Protein AF-A0A4U9TSH1-F1 (afdb_monomer)

Secondary structure (DSSP, 8-state):
-PPPGGGPPP-S-HHHHHHHHHHHH--TT------SSPPHHHHHHH----

InterPro domains:
  IPR015421 Pyridoxal phosphate-dependent transferase, major domain [G3DSA:3.40.640.10] (1-49)
  IPR015424 Pyridoxal phosphate-dependent transferase [SSF53383] (4-48)

Radius of gyration: 12.72 Å; Cα contacts (8 Å, |Δi|>4): 23; chains: 1; bounding box: 34×32×27 Å

Sequence (50 aa):
MKAQADRILIVSSTQQSLSLCAQVLADADDSVFIENPGYTGAIKAFRRPS

Solvent-accessible surface area (backbone atoms only — not comparable to full-atom values): 3481 Å² total; per-residue (Å²): 138,79,91,53,76,95,77,60,82,90,67,97,42,73,58,55,50,43,35,49,47,34,68,75,74,49,62,94,87,61,86,78,92,74,60,89,87,53,62,65,60,56,57,58,34,67,61,66,82,130

Foldseek 3Di:
DDDDPVNDDDDPDPLVVLLVCLVPPDDLPDDDDADVVGDPSNVVSNNDDD

Organism: Serratia fonticola (NCBI:txid47917)

pLDDT: mean 90.58, std 8.54, range [55.88, 97.25]

Structure (mmCIF, N/CA/C/O backbone):
data_AF-A0A4U9TSH1-F1
#
_entry.id   AF-A0A4U9TSH1-F1
#
loop_
_atom_site.group_PDB
_atom_site.id
_atom_site.type_symbol
_atom_site.label_atom_id
_atom_site.label_alt_id
_atom_site.label_comp_id
_atom_site.label_asy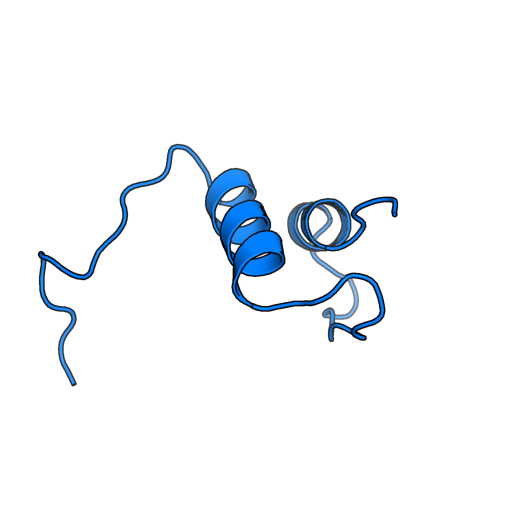m_id
_atom_site.label_entity_id
_atom_site.label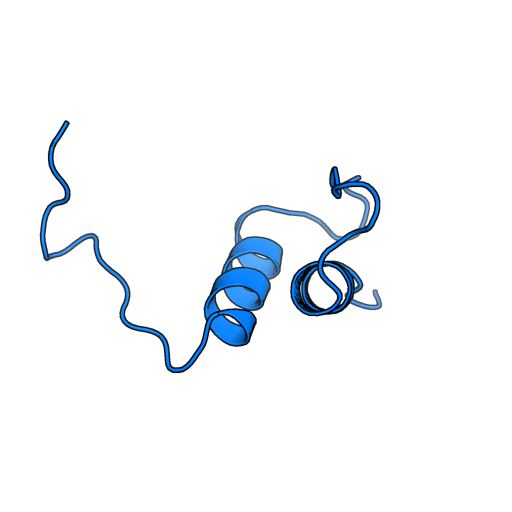_seq_id
_atom_site.pdbx_PDB_ins_code
_atom_site.Cartn_x
_atom_si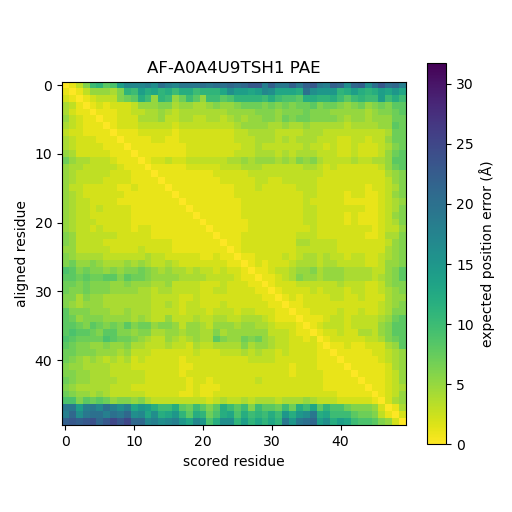te.Cartn_y
_atom_site.Cartn_z
_atom_site.occupancy
_atom_site.B_iso_or_equiv
_atom_site.auth_seq_id
_atom_site.auth_comp_id
_atom_site.auth_asym_id
_atom_site.auth_atom_id
_atom_site.pdbx_PDB_model_num
ATOM 1 N N . MET A 1 1 ? -11.495 21.875 2.726 1.00 71.31 1 MET A N 1
ATOM 2 C CA . MET A 1 1 ? -12.379 20.692 2.834 1.00 71.31 1 MET A CA 1
ATOM 3 C C . MET A 1 1 ? -12.067 19.985 4.150 1.00 71.31 1 MET A C 1
ATOM 5 O O . MET A 1 1 ? -10.890 19.835 4.444 1.00 71.31 1 MET A O 1
ATOM 9 N N . LYS A 1 2 ? -13.069 19.641 4.976 1.00 84.75 2 LYS A N 1
ATOM 10 C CA . LYS A 1 2 ? -12.873 18.855 6.214 1.00 84.75 2 LYS A CA 1
ATOM 11 C C . LYS A 1 2 ? -13.236 17.391 5.951 1.00 84.75 2 LYS A C 1
ATOM 13 O O . LYS A 1 2 ? -14.146 17.143 5.165 1.00 84.75 2 LYS A O 1
ATOM 18 N N . ALA A 1 3 ? -12.561 16.452 6.612 1.00 87.44 3 ALA A N 1
ATOM 19 C CA . ALA A 1 3 ? -12.968 15.049 6.594 1.00 87.44 3 ALA A CA 1
ATOM 20 C C . ALA A 1 3 ? -14.333 14.892 7.289 1.00 87.44 3 ALA A C 1
ATOM 22 O O . ALA A 1 3 ? -14.533 15.427 8.381 1.00 87.44 3 ALA A O 1
ATOM 23 N N . GLN A 1 4 ? -15.266 14.190 6.645 1.00 95.31 4 GLN A N 1
ATOM 24 C CA . GLN A 1 4 ? -16.554 13.808 7.230 1.00 95.31 4 GLN A CA 1
ATOM 25 C C . GLN A 1 4 ? -16.438 12.390 7.792 1.00 95.31 4 GLN A C 1
ATOM 27 O O . GLN A 1 4 ? -15.811 11.538 7.166 1.00 95.31 4 GLN A O 1
ATOM 32 N N . ALA A 1 5 ? -16.999 12.143 8.978 1.00 93.88 5 ALA A N 1
ATOM 33 C CA . ALA A 1 5 ? -16.797 10.885 9.703 1.00 93.88 5 ALA A CA 1
ATOM 34 C C . ALA A 1 5 ? -17.277 9.647 8.921 1.00 93.88 5 ALA A C 1
ATOM 36 O O . ALA A 1 5 ? -16.639 8.602 8.984 1.00 93.88 5 ALA A O 1
ATOM 37 N N . ASP A 1 6 ? -18.343 9.780 8.132 1.00 95.25 6 ASP A N 1
ATOM 38 C CA . ASP A 1 6 ? -18.894 8.743 7.247 1.00 95.25 6 ASP A CA 1
ATOM 39 C C . ASP A 1 6 ? -17.987 8.404 6.048 1.00 95.25 6 ASP A C 1
ATOM 41 O O . ASP A 1 6 ? -18.210 7.410 5.359 1.00 95.25 6 ASP A O 1
ATOM 45 N N . ARG A 1 7 ? -16.956 9.218 5.790 1.00 93.06 7 ARG A N 1
ATOM 46 C CA . ARG A 1 7 ? -15.960 9.026 4.723 1.00 93.06 7 ARG A CA 1
ATOM 47 C C . ARG A 1 7 ? -14.594 8.587 5.250 1.00 93.06 7 ARG A C 1
ATOM 49 O O . ARG A 1 7 ? -13.627 8.587 4.492 1.00 93.06 7 ARG A O 1
ATOM 56 N N . ILE A 1 8 ? -14.500 8.220 6.530 1.00 93.62 8 ILE A N 1
ATOM 57 C CA . ILE A 1 8 ? -13.275 7.706 7.150 1.00 93.62 8 ILE A CA 1
ATOM 58 C C . ILE A 1 8 ? -13.383 6.187 7.273 1.00 93.62 8 ILE A C 1
ATOM 60 O O . ILE A 1 8 ? -14.270 5.671 7.949 1.00 93.62 8 ILE A O 1
ATOM 64 N N . LEU A 1 9 ? -12.445 5.468 6.656 1.00 95.44 9 LEU A N 1
ATOM 65 C CA . LEU A 1 9 ? -12.319 4.023 6.820 1.00 95.44 9 LEU A CA 1
ATOM 66 C C . LEU A 1 9 ? -11.284 3.707 7.904 1.00 95.44 9 LEU A C 1
ATOM 68 O O . LEU A 1 9 ? -10.118 4.085 7.784 1.00 95.44 9 LEU A O 1
ATOM 72 N N . ILE A 1 10 ? -11.702 2.988 8.947 1.00 96.06 10 ILE A N 1
ATOM 73 C CA . ILE A 1 10 ? -10.789 2.456 9.964 1.00 96.06 10 ILE A CA 1
ATOM 74 C C . ILE A 1 10 ? -10.190 1.145 9.453 1.00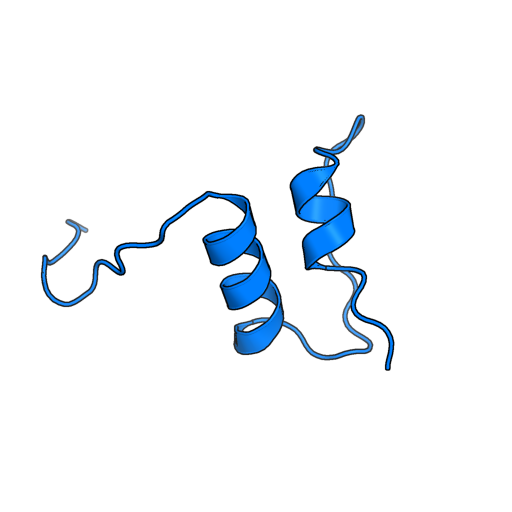 96.06 10 ILE A C 1
ATOM 76 O O . ILE A 1 10 ? -10.917 0.222 9.088 1.00 96.06 10 ILE A O 1
ATOM 80 N N . VAL A 1 11 ? -8.862 1.064 9.450 1.00 97.25 11 VAL A N 1
ATOM 81 C CA . VAL A 1 11 ? -8.090 -0.123 9.058 1.00 97.25 11 VAL A CA 1
ATOM 82 C C . VAL A 1 11 ? -7.211 -0.587 10.214 1.00 97.25 11 VAL A C 1
ATOM 84 O O . VAL A 1 11 ? -6.867 0.196 11.099 1.00 97.25 11 VAL A O 1
ATOM 87 N N . SER A 1 12 ? -6.820 -1.858 10.202 1.00 96.69 12 SER A N 1
ATOM 88 C CA . SER A 1 12 ? -5.965 -2.446 11.238 1.00 96.69 12 SER A CA 1
ATOM 89 C C . SER A 1 12 ? -4.496 -2.030 11.120 1.00 96.69 12 SER A C 1
ATOM 91 O O . SER A 1 12 ? -3.771 -2.066 12.112 1.00 96.69 12 SER A O 1
ATOM 93 N N . SER A 1 13 ? -4.034 -1.640 9.925 1.00 94.81 13 SER A N 1
ATOM 94 C CA . SER A 1 13 ? -2.660 -1.182 9.700 1.00 94.81 13 SER A CA 1
ATOM 95 C C . SER A 1 13 ? -2.503 -0.369 8.412 1.00 94.81 13 SER A C 1
ATOM 97 O O . SER A 1 13 ? -3.325 -0.448 7.496 1.00 94.81 13 SER A O 1
ATOM 99 N N . THR A 1 14 ? -1.376 0.340 8.290 1.00 94.00 14 THR A N 1
ATOM 100 C CA . THR A 1 14 ? -0.963 1.017 7.047 1.00 94.00 14 THR A CA 1
ATOM 101 C C . THR A 1 14 ? -0.811 0.049 5.870 1.00 94.00 14 THR A C 1
ATOM 103 O O . THR A 1 14 ? -1.028 0.413 4.720 1.00 94.00 14 THR A O 1
ATOM 106 N N . GLN A 1 15 ? -0.446 -1.210 6.124 1.00 94.56 15 GLN A N 1
ATOM 107 C CA . GLN A 1 15 ? -0.330 -2.207 5.055 1.00 94.56 15 GLN A CA 1
ATOM 108 C C . GLN A 1 15 ? -1.706 -2.547 4.476 1.00 94.56 15 GLN A C 1
ATOM 110 O O . GLN A 1 15 ? -1.837 -2.691 3.260 1.00 94.56 15 GLN A O 1
ATOM 115 N N . GLN A 1 16 ? -2.735 -2.628 5.326 1.00 95.94 16 GLN A N 1
ATOM 116 C CA . GLN A 1 16 ? -4.105 -2.850 4.876 1.00 95.94 16 GLN A CA 1
ATOM 117 C C . GLN A 1 16 ? -4.627 -1.652 4.073 1.00 95.94 16 GLN A C 1
ATOM 119 O O . GLN A 1 16 ? -5.206 -1.866 3.011 1.00 95.94 16 GLN A O 1
ATOM 124 N N . SER A 1 17 ? -4.391 -0.408 4.517 1.00 96.62 17 SER A N 1
ATOM 125 C CA . SER A 1 17 ? -4.819 0.767 3.739 1.00 96.62 17 SER A CA 1
ATOM 126 C C . SER A 1 17 ? -4.143 0.833 2.372 1.00 96.62 17 SER A C 1
ATOM 128 O O . SER A 1 17 ? -4.828 1.038 1.377 1.00 96.62 17 SER A O 1
ATOM 130 N N . LEU A 1 18 ? -2.831 0.593 2.291 1.00 95.62 18 LEU A N 1
ATOM 131 C CA . LEU A 1 18 ? -2.114 0.582 1.011 1.00 95.62 18 LEU A CA 1
ATOM 132 C C . LEU A 1 18 ? -2.595 -0.544 0.088 1.00 95.62 18 LEU A C 1
ATOM 134 O O . LEU A 1 18 ? -2.740 -0.326 -1.111 1.00 95.62 18 LEU A O 1
ATOM 138 N N . SER A 1 19 ? -2.895 -1.722 0.641 1.00 94.44 19 SER A N 1
ATOM 139 C CA . SER A 1 19 ? -3.441 -2.843 -0.139 1.00 94.44 19 SER A CA 1
ATOM 140 C C . SER A 1 19 ? -4.834 -2.531 -0.692 1.00 94.44 19 SER A C 1
ATOM 142 O O . SER A 1 19 ? -5.135 -2.898 -1.823 1.00 94.44 19 SER A O 1
ATOM 144 N N . LEU A 1 20 ? -5.677 -1.835 0.079 1.00 95.88 20 LEU A N 1
ATOM 145 C CA . LEU A 1 20 ? -6.983 -1.362 -0.388 1.00 95.88 20 LEU A CA 1
ATOM 146 C C . LEU A 1 20 ? -6.836 -0.302 -1.482 1.00 95.88 20 LEU A C 1
ATOM 148 O O . LEU A 1 20 ? -7.515 -0.394 -2.500 1.00 95.88 20 LEU A O 1
ATOM 152 N N . CYS A 1 21 ? -5.924 0.660 -1.313 1.00 94.88 21 CYS A N 1
ATOM 153 C CA . CYS A 1 21 ? -5.628 1.642 -2.355 1.00 94.88 21 CYS A CA 1
ATOM 154 C C . CYS A 1 21 ? -5.189 0.960 -3.656 1.00 94.88 21 CYS A C 1
ATOM 156 O O . CYS A 1 21 ? -5.712 1.299 -4.709 1.00 94.88 21 CYS A O 1
ATOM 158 N N . ALA A 1 22 ? -4.297 -0.032 -3.586 1.00 94.31 22 ALA A N 1
ATOM 159 C CA . ALA A 1 22 ? -3.856 -0.780 -4.761 1.00 94.31 22 ALA A CA 1
ATOM 160 C C . ALA A 1 22 ? -5.004 -1.528 -5.460 1.00 94.31 22 ALA A C 1
ATOM 162 O O . ALA A 1 22 ? -5.034 -1.580 -6.678 1.00 94.31 22 ALA A O 1
ATOM 163 N N . GLN A 1 23 ? -5.963 -2.079 -4.709 1.00 93.25 23 GLN A N 1
ATOM 164 C CA . GLN A 1 23 ? -7.101 -2.813 -5.282 1.00 93.25 23 GLN A CA 1
ATOM 165 C C . GLN A 1 23 ? -8.180 -1.912 -5.892 1.00 93.25 23 GLN A C 1
ATOM 167 O O . GLN A 1 23 ? -8.884 -2.344 -6.797 1.00 93.25 23 GLN A O 1
ATOM 172 N N . VAL A 1 24 ? -8.369 -0.706 -5.351 1.00 94.88 24 VAL A N 1
ATOM 173 C CA . VAL A 1 24 ? -9.470 0.191 -5.745 1.00 94.88 24 VAL A CA 1
ATOM 174 C C . VAL A 1 24 ? -9.027 1.236 -6.770 1.00 94.88 24 VAL A C 1
ATOM 176 O O . VAL A 1 24 ? -9.862 1.733 -7.520 1.00 94.88 24 VAL A O 1
ATOM 179 N N . LEU A 1 25 ? -7.743 1.605 -6.780 1.00 93.94 25 LEU A N 1
ATOM 180 C CA . LEU A 1 25 ? -7.236 2.754 -7.538 1.00 93.94 25 LEU A CA 1
ATOM 181 C C . LEU A 1 25 ? -6.273 2.391 -8.674 1.00 93.94 25 LEU A C 1
ATOM 183 O O . LEU A 1 25 ? -5.843 3.308 -9.367 1.00 93.94 25 LEU A O 1
ATOM 187 N N . ALA A 1 26 ? -5.893 1.122 -8.830 1.00 92.44 26 ALA A N 1
ATOM 188 C CA . ALA A 1 26 ? -4.925 0.702 -9.840 1.00 92.44 26 ALA A CA 1
ATOM 189 C C . ALA A 1 26 ? -5.338 -0.613 -10.507 1.00 92.44 26 ALA A C 1
ATOM 191 O O . ALA A 1 26 ? -5.819 -1.535 -9.842 1.00 92.44 26 ALA A O 1
ATOM 192 N N . ASP A 1 27 ? -5.088 -0.699 -11.809 1.00 91.56 27 ASP A N 1
ATOM 193 C CA . ASP A 1 27 ? -5.191 -1.933 -12.580 1.00 91.56 27 ASP A CA 1
ATOM 194 C C . ASP A 1 27 ? -3.853 -2.697 -12.591 1.00 91.56 27 ASP A C 1
ATOM 196 O O . ASP A 1 27 ? -2.800 -2.174 -12.222 1.00 91.56 27 ASP A O 1
ATOM 200 N N . ALA A 1 28 ? -3.878 -3.974 -12.992 1.00 85.81 28 ALA A N 1
ATOM 201 C CA . ALA A 1 28 ? -2.705 -4.856 -12.922 1.00 85.81 28 ALA A CA 1
ATOM 202 C C . ALA A 1 28 ? -1.501 -4.373 -13.757 1.00 8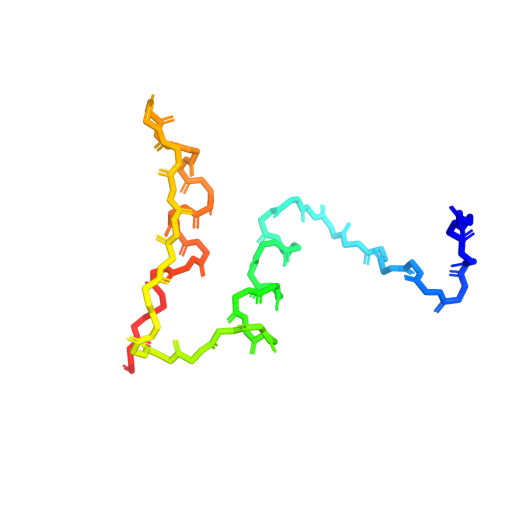5.81 28 ALA A C 1
ATOM 204 O O . ALA A 1 28 ? -0.363 -4.681 -13.408 1.00 85.81 28 ALA A O 1
ATOM 205 N N . ASP A 1 29 ? -1.754 -3.613 -14.824 1.00 87.19 29 ASP A N 1
ATOM 206 C CA . ASP A 1 29 ? -0.730 -3.114 -15.749 1.00 87.19 29 ASP A CA 1
ATOM 207 C C . ASP A 1 29 ? -0.365 -1.636 -15.506 1.00 87.19 29 ASP A C 1
ATOM 209 O O . ASP A 1 29 ? 0.434 -1.057 -16.250 1.00 87.19 29 ASP A O 1
ATOM 213 N N . ASP A 1 30 ? -0.911 -1.016 -14.453 1.00 91.25 30 ASP A N 1
ATOM 214 C CA . ASP A 1 30 ? -0.603 0.370 -14.118 1.00 91.25 30 ASP A CA 1
ATOM 215 C C . ASP A 1 30 ? 0.794 0.521 -13.508 1.00 91.25 30 ASP A C 1
ATOM 217 O O . ASP A 1 30 ? 1.256 -0.252 -12.664 1.00 91.25 30 ASP A O 1
ATOM 221 N N . SER A 1 31 ? 1.468 1.602 -13.898 1.00 91.12 31 SER A N 1
ATOM 222 C CA . SER A 1 31 ? 2.716 2.024 -13.264 1.00 91.12 31 SER A CA 1
ATOM 223 C C . SER A 1 31 ? 2.432 2.911 -12.055 1.00 91.12 31 SER A C 1
ATOM 225 O O . SER A 1 31 ? 1.703 3.897 -12.150 1.00 91.12 31 SER A O 1
ATOM 227 N N . VAL A 1 32 ? 3.071 2.605 -10.924 1.00 91.44 32 VAL A N 1
ATOM 228 C CA . VAL A 1 32 ? 2.936 3.369 -9.676 1.00 91.44 32 VAL A CA 1
ATOM 229 C C . VAL A 1 32 ? 4.262 4.034 -9.323 1.00 91.44 32 VAL A C 1
ATOM 231 O O . VAL A 1 32 ? 5.316 3.396 -9.329 1.00 91.44 32 VAL A O 1
ATOM 234 N N . PHE A 1 33 ? 4.214 5.322 -8.982 1.00 93.31 33 PHE A 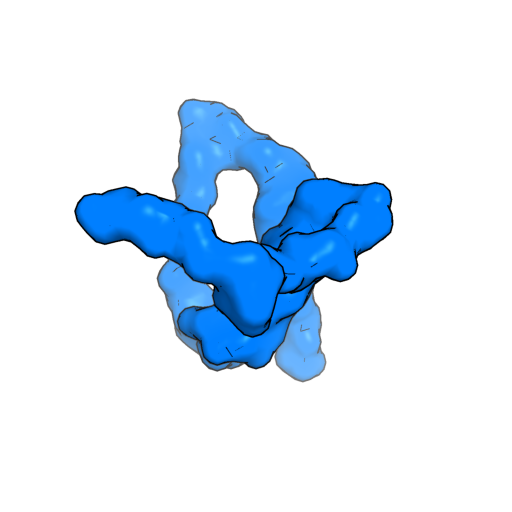N 1
ATOM 235 C CA . PHE A 1 33 ? 5.381 6.051 -8.491 1.00 93.31 33 PHE A CA 1
ATOM 236 C C . PHE A 1 33 ? 5.703 5.650 -7.048 1.00 93.31 33 PHE A C 1
ATOM 238 O O . PHE A 1 33 ? 4.827 5.638 -6.184 1.00 93.31 33 PHE A O 1
ATOM 245 N N . ILE A 1 34 ? 6.975 5.359 -6.783 1.00 92.56 34 ILE A N 1
ATOM 246 C CA . ILE A 1 34 ? 7.496 5.019 -5.456 1.00 92.56 34 ILE A CA 1
ATOM 247 C C . ILE A 1 34 ? 8.698 5.920 -5.154 1.00 92.56 34 ILE A C 1
ATOM 249 O O . ILE A 1 34 ? 9.478 6.256 -6.044 1.00 92.56 34 ILE A O 1
ATOM 253 N N . GLU A 1 35 ? 8.833 6.317 -3.890 1.00 92.00 35 GLU A N 1
ATOM 254 C CA . GLU A 1 35 ? 9.959 7.113 -3.388 1.00 92.00 35 GLU A CA 1
ATOM 255 C C . GLU A 1 35 ? 11.310 6.378 -3.517 1.00 92.00 35 GLU A C 1
ATOM 257 O O . GLU A 1 35 ? 11.364 5.158 -3.682 1.00 92.00 35 GLU A O 1
ATOM 262 N N . ASN A 1 36 ? 12.422 7.111 -3.397 1.00 92.19 36 ASN A N 1
ATOM 263 C CA . ASN A 1 36 ? 13.777 6.553 -3.408 1.00 92.19 36 ASN A CA 1
ATOM 264 C C . ASN A 1 36 ? 14.595 7.052 -2.190 1.00 92.19 36 ASN A C 1
ATOM 266 O O . ASN A 1 36 ? 14.947 8.233 -2.170 1.00 92.19 36 ASN A O 1
ATOM 270 N N . PRO A 1 37 ? 14.929 6.196 -1.198 1.00 91.75 37 PRO A N 1
ATOM 271 C CA . PRO A 1 37 ? 14.568 4.779 -1.101 1.00 91.75 37 PRO A CA 1
ATOM 272 C C . PRO A 1 37 ? 13.083 4.587 -0.759 1.00 91.75 37 PRO A C 1
ATOM 274 O O . PRO A 1 37 ? 12.520 5.317 0.052 1.00 91.75 37 PRO A O 1
ATOM 277 N N . GLY A 1 38 ? 12.444 3.591 -1.371 1.00 90.12 38 GLY A N 1
ATOM 278 C CA . GLY A 1 38 ? 11.005 3.369 -1.222 1.00 90.12 38 GLY A CA 1
ATOM 279 C C . GLY A 1 38 ? 10.616 2.657 0.074 1.00 90.12 38 GLY A C 1
ATOM 280 O O . GLY A 1 38 ? 11.315 1.755 0.541 1.00 90.12 38 GLY A O 1
ATOM 281 N N . TYR A 1 39 ? 9.449 2.998 0.630 1.00 91.56 39 TYR A N 1
ATOM 282 C CA . TYR A 1 39 ? 8.868 2.273 1.762 1.00 91.56 39 TYR A CA 1
ATOM 283 C C . TYR A 1 39 ? 8.473 0.841 1.364 1.00 91.56 39 TYR A C 1
ATOM 285 O O . TYR A 1 39 ? 7.559 0.618 0.567 1.00 91.56 39 TYR A O 1
ATOM 293 N N . THR A 1 40 ? 9.112 -0.158 1.977 1.00 93.19 40 THR A N 1
ATOM 294 C CA . THR A 1 40 ? 8.934 -1.583 1.643 1.00 93.19 40 THR A CA 1
ATOM 295 C C . THR A 1 40 ? 7.482 -2.064 1.724 1.00 93.19 40 THR A C 1
ATOM 297 O O . THR A 1 40 ? 7.084 -2.946 0.964 1.00 93.19 40 THR A O 1
ATOM 300 N N . GLY A 1 41 ? 6.674 -1.506 2.633 1.00 92.25 41 GLY A N 1
ATOM 301 C CA . GLY A 1 41 ? 5.256 -1.858 2.750 1.00 92.25 41 GLY A CA 1
ATOM 302 C C . GLY A 1 41 ? 4.437 -1.438 1.526 1.00 92.25 41 GLY A C 1
ATOM 303 O O . GLY A 1 41 ? 3.618 -2.224 1.057 1.00 92.25 41 GLY A O 1
ATOM 304 N N . ALA A 1 42 ? 4.709 -0.254 0.967 1.00 93.12 42 ALA A N 1
ATOM 305 C CA . ALA A 1 42 ? 4.062 0.224 -0.255 1.00 93.12 42 ALA A CA 1
ATOM 306 C C . ALA A 1 42 ? 4.482 -0.613 -1.463 1.00 93.12 42 ALA A C 1
ATOM 308 O O . ALA A 1 42 ? 3.625 -1.092 -2.197 1.00 93.12 42 ALA A O 1
ATOM 309 N N . ILE A 1 43 ? 5.781 -0.897 -1.601 1.00 93.00 43 ILE A N 1
ATOM 310 C CA . ILE A 1 43 ? 6.285 -1.766 -2.674 1.00 93.00 43 ILE A CA 1
ATOM 311 C C . ILE A 1 43 ? 5.558 -3.113 -2.656 1.00 93.00 43 ILE A C 1
ATOM 313 O O . ILE A 1 43 ? 5.113 -3.578 -3.694 1.00 93.00 43 ILE A O 1
ATOM 317 N N . LYS A 1 44 ? 5.397 -3.741 -1.485 1.00 92.69 44 LYS A N 1
ATOM 318 C CA . LYS A 1 44 ? 4.681 -5.022 -1.381 1.00 92.69 44 LYS A CA 1
ATOM 319 C C . LYS A 1 44 ? 3.198 -4.906 -1.739 1.00 92.69 44 LYS A C 1
ATOM 321 O O . LYS A 1 44 ? 2.690 -5.795 -2.410 1.00 92.69 44 LYS A O 1
ATOM 326 N N . ALA A 1 45 ? 2.523 -3.842 -1.305 1.00 93.12 45 ALA A N 1
ATOM 327 C CA . ALA A 1 45 ? 1.091 -3.655 -1.540 1.00 93.12 45 ALA A CA 1
ATOM 328 C C . ALA A 1 45 ? 0.742 -3.504 -3.032 1.00 93.12 45 ALA A C 1
ATOM 330 O O . ALA A 1 45 ? -0.263 -4.048 -3.478 1.00 93.12 45 ALA A O 1
ATOM 331 N N . PHE A 1 46 ? 1.589 -2.814 -3.800 1.00 91.88 46 PHE A N 1
ATOM 332 C CA . PHE A 1 46 ? 1.365 -2.556 -5.228 1.00 91.88 46 PHE A CA 1
ATOM 333 C C . PHE A 1 46 ? 1.987 -3.606 -6.159 1.00 91.88 46 PHE A C 1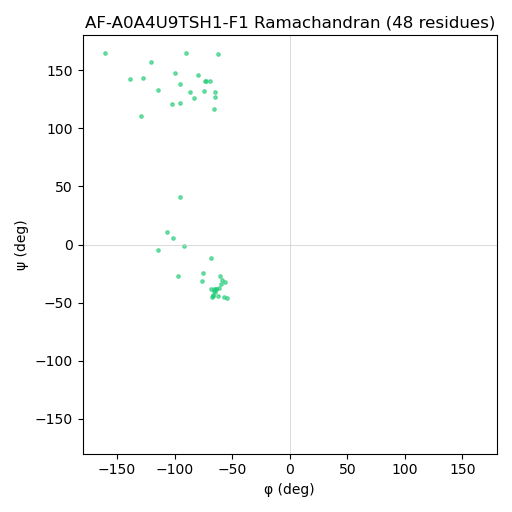
ATOM 335 O O . PHE A 1 46 ? 1.816 -3.539 -7.369 1.00 91.88 46 PHE A O 1
ATOM 342 N N . ARG A 1 47 ? 2.685 -4.613 -5.622 1.00 88.12 47 ARG A N 1
ATOM 343 C CA . ARG A 1 47 ? 3.344 -5.671 -6.409 1.00 88.12 47 ARG A CA 1
ATOM 344 C C . ARG A 1 47 ? 2.471 -6.919 -6.545 1.00 88.12 47 ARG A C 1
ATOM 346 O O . ARG A 1 47 ? 2.958 -8.039 -6.388 1.00 88.12 47 ARG A O 1
ATOM 353 N N . ARG A 1 48 ? 1.169 -6.72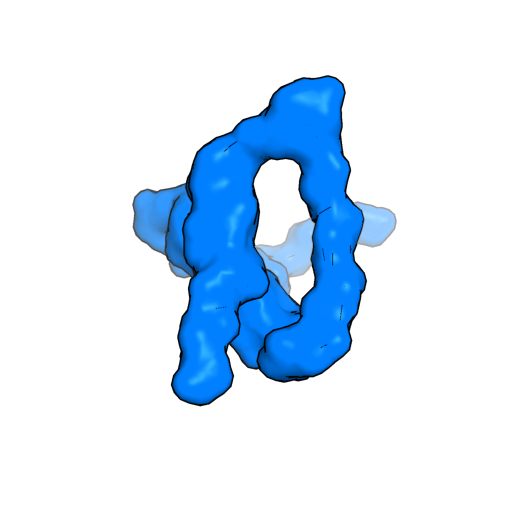4 -6.768 1.00 70.12 48 ARG A N 1
ATOM 354 C CA . ARG A 1 48 ? 0.201 -7.821 -6.864 1.00 70.12 48 ARG A CA 1
ATOM 355 C C . ARG A 1 48 ? 0.524 -8.673 -8.101 1.00 70.12 48 ARG A C 1
ATOM 357 O O . ARG A 1 48 ? 0.646 -8.107 -9.182 1.00 70.12 48 ARG A O 1
ATOM 364 N N . PRO A 1 49 ? 0.684 -9.999 -7.969 1.00 55.88 49 PRO A N 1
ATOM 365 C CA . PRO A 1 49 ? 0.803 -10.859 -9.137 1.00 55.88 49 PRO A CA 1
ATOM 366 C C . PRO A 1 49 ? -0.542 -10.908 -9.873 1.00 55.88 49 PRO A C 1
ATOM 368 O O . PRO A 1 49 ? -1.596 -10.906 -9.226 1.00 55.88 49 PRO A O 1
ATOM 371 N N . SER A 1 50 ? -0.475 -10.903 -11.204 1.00 58.12 50 SER A N 1
ATOM 372 C CA . SER A 1 50 ? -1.602 -11.123 -12.115 1.00 58.12 50 SER A CA 1
ATOM 373 C C . SER A 1 50 ? -2.244 -12.490 -11.894 1.00 58.12 50 SER A C 1
ATOM 375 O O . 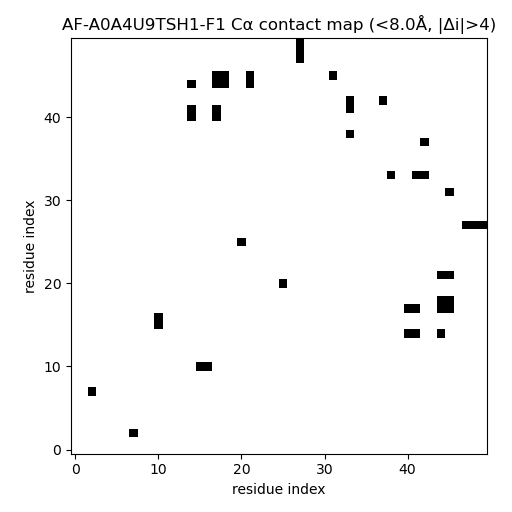SER A 1 50 ? -1.494 -13.462 -11.642 1.00 58.12 50 SER A O 1
#

Mean predicted aligned error: 4.14 Å